Protein AF-A0A6P7GTK1-F1 (afdb_monomer)

Structure (mmCIF, N/CA/C/O backbone):
data_AF-A0A6P7GTK1-F1
#
_entry.id   AF-A0A6P7GTK1-F1
#
loop_
_atom_site.group_PDB
_atom_site.id
_atom_site.type_symbol
_atom_site.label_atom_id
_atom_site.label_alt_id
_atom_site.label_comp_id
_atom_site.label_asym_id
_atom_site.label_entity_id
_atom_site.label_seq_id
_atom_site.pdbx_PDB_ins_code
_atom_site.Cartn_x
_atom_site.Cartn_y
_atom_site.Cartn_z
_atom_site.occupancy
_atom_site.B_iso_or_equiv
_atom_site.auth_seq_id
_atom_site.auth_comp_id
_atom_site.auth_asym_id
_atom_site.auth_atom_id
_atom_site.pdbx_PDB_model_num
ATOM 1 N N . CYS A 1 1 ? -1.126 7.238 -8.037 1.00 77.25 1 CYS A N 1
ATOM 2 C CA . CYS A 1 1 ? -1.580 5.876 -8.401 1.00 77.25 1 CYS A CA 1
ATOM 3 C C . CYS A 1 1 ? -2.289 5.894 -9.752 1.00 77.25 1 CYS A C 1
ATOM 5 O O . CYS A 1 1 ? -1.696 5.398 -10.693 1.00 77.25 1 CYS A O 1
ATOM 7 N N . THR A 1 2 ? -3.453 6.542 -9.915 1.00 90.62 2 THR A N 1
ATOM 8 C CA . THR A 1 2 ? -4.077 6.686 -11.252 1.00 90.62 2 THR A CA 1
ATOM 9 C C . THR A 1 2 ? -3.165 7.411 -12.241 1.00 90.62 2 THR A C 1
ATOM 11 O O . THR A 1 2 ? -3.013 6.957 -13.366 1.00 90.62 2 THR A O 1
ATOM 14 N N . ALA A 1 3 ? -2.491 8.478 -11.795 1.00 92.19 3 ALA A N 1
ATOM 15 C CA . ALA A 1 3 ? -1.488 9.176 -12.600 1.00 92.19 3 ALA A CA 1
ATOM 16 C C . ALA A 1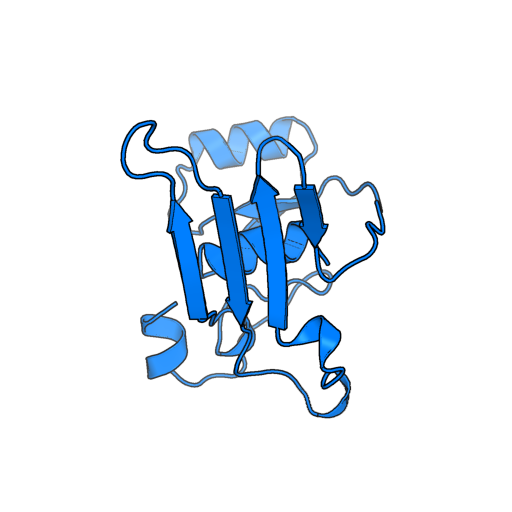 3 ? -0.357 8.245 -13.075 1.00 92.19 3 ALA A C 1
ATOM 18 O O . ALA A 1 3 ? 0.004 8.284 -14.243 1.00 92.19 3 ALA A O 1
ATOM 19 N N . GLU A 1 4 ? 0.133 7.357 -12.205 1.00 95.31 4 GLU A N 1
ATOM 20 C CA . GLU A 1 4 ? 1.179 6.383 -12.552 1.0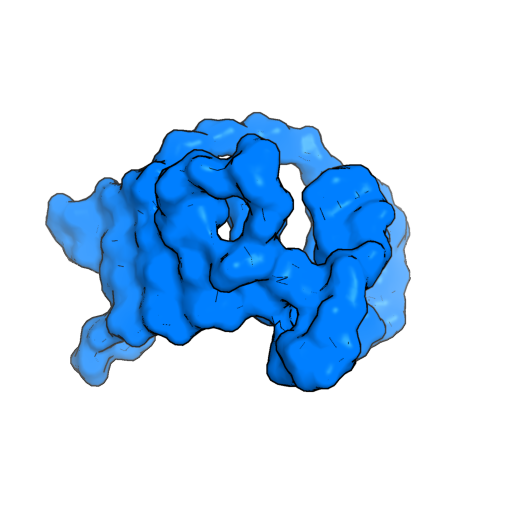0 95.31 4 GLU A CA 1
ATOM 21 C C . GLU A 1 4 ? 0.695 5.363 -13.589 1.00 95.31 4 GLU A C 1
ATOM 23 O O . GLU A 1 4 ? 1.422 5.050 -14.526 1.00 95.31 4 GLU A O 1
ATOM 28 N N . TYR A 1 5 ? -0.546 4.879 -13.450 1.00 95.44 5 TYR A N 1
ATOM 29 C CA . TYR A 1 5 ? -1.162 3.982 -14.431 1.00 95.44 5 TYR A CA 1
ATOM 30 C C . TYR A 1 5 ? -1.301 4.649 -15.804 1.00 95.44 5 TYR A C 1
ATOM 32 O O . TYR A 1 5 ? -0.941 4.052 -16.811 1.00 95.44 5 TYR A O 1
ATOM 40 N N . VAL A 1 6 ? -1.785 5.895 -15.836 1.00 95.62 6 VAL A N 1
ATOM 41 C CA . VAL A 1 6 ? -1.943 6.669 -17.077 1.00 95.62 6 VAL A CA 1
ATOM 42 C C . VAL A 1 6 ? -0.589 6.993 -17.708 1.00 95.62 6 VAL A C 1
ATOM 44 O O . VAL A 1 6 ? -0.461 6.945 -18.926 1.00 95.62 6 VAL A O 1
ATOM 47 N N . HIS A 1 7 ? 0.420 7.312 -16.895 1.00 95.19 7 HIS A N 1
ATOM 48 C CA . HIS A 1 7 ? 1.766 7.594 -17.381 1.00 95.19 7 HIS A CA 1
ATOM 49 C C . HIS A 1 7 ? 2.442 6.349 -17.977 1.00 95.19 7 HIS A C 1
ATOM 51 O O . HIS A 1 7 ? 3.154 6.462 -18.970 1.00 95.19 7 HIS A O 1
ATOM 57 N N . GLY A 1 8 ? 2.229 5.166 -17.391 1.00 92.00 8 GLY A N 1
ATOM 58 C CA . GLY A 1 8 ? 2.694 3.893 -17.955 1.00 92.00 8 GLY A CA 1
ATOM 59 C C . GLY A 1 8 ? 4.203 3.635 -17.858 1.00 92.00 8 GLY A C 1
ATOM 60 O O . GLY A 1 8 ? 4.682 2.632 -18.379 1.00 92.00 8 GLY A O 1
ATOM 61 N N . GLY A 1 9 ? 4.963 4.517 -17.203 1.00 93.25 9 GLY A N 1
ATOM 62 C CA . GLY A 1 9 ? 6.415 4.394 -17.068 1.00 93.25 9 GLY A CA 1
ATOM 63 C C . GLY A 1 9 ? 6.862 3.352 -16.027 1.00 93.25 9 GLY A C 1
ATOM 64 O O . GLY A 1 9 ? 6.121 3.061 -15.080 1.00 93.25 9 GLY A O 1
ATOM 65 N N . PRO A 1 10 ? 8.094 2.817 -16.149 1.00 89.06 10 PRO A N 1
ATOM 66 C CA . PRO A 1 10 ? 8.653 1.850 -15.196 1.00 89.06 10 PRO A CA 1
ATOM 67 C C . PRO A 1 10 ? 8.900 2.463 -13.809 1.00 89.06 10 PRO A C 1
ATOM 69 O O . PRO A 1 10 ? 8.799 1.766 -12.801 1.00 89.06 10 PRO A O 1
ATOM 72 N N . GLY A 1 11 ? 9.149 3.774 -13.765 1.00 92.06 11 GLY A N 1
ATOM 73 C CA . GLY A 1 11 ? 9.431 4.522 -12.548 1.00 92.06 11 GLY A CA 1
ATOM 74 C C . GLY A 1 11 ? 10.830 4.291 -11.980 1.00 92.06 11 GLY A C 1
ATOM 75 O O . GLY A 1 11 ? 11.660 3.590 -12.553 1.00 92.06 11 GLY A O 1
ATOM 76 N N . GLU A 1 12 ? 11.090 4.924 -10.842 1.00 94.25 12 GLU A N 1
ATOM 77 C CA . GLU A 1 12 ? 12.343 4.841 -10.093 1.00 94.25 12 GLU A CA 1
ATOM 78 C C . GLU A 1 12 ? 12.171 4.018 -8.816 1.00 94.25 12 GLU A C 1
ATOM 80 O O . GLU A 1 12 ? 11.096 3.995 -8.211 1.00 94.25 12 GLU A O 1
ATOM 85 N N . SER A 1 13 ? 13.262 3.422 -8.337 1.00 92.50 13 SER A N 1
ATOM 86 C CA . SER A 1 13 ? 13.312 2.752 -7.036 1.00 92.50 13 SER A CA 1
ATOM 87 C C . SER A 1 13 ? 14.545 3.141 -6.229 1.00 92.50 13 SER A C 1
ATOM 89 O O . SER A 1 13 ? 15.598 3.464 -6.773 1.00 92.50 13 SER A O 1
ATOM 91 N N . THR A 1 14 ? 14.433 3.079 -4.908 1.00 92.56 14 THR A N 1
ATOM 92 C CA . THR A 1 14 ? 15.537 3.278 -3.961 1.00 92.56 14 THR A CA 1
ATOM 93 C C . THR A 1 14 ? 15.374 2.281 -2.825 1.00 92.56 14 THR A C 1
ATOM 95 O O . THR A 1 14 ? 14.271 2.132 -2.312 1.00 92.56 14 THR A O 1
ATOM 98 N N . ASN A 1 15 ? 16.443 1.581 -2.434 1.00 86.75 15 ASN A N 1
ATOM 99 C CA . ASN A 1 15 ? 16.395 0.544 -1.390 1.00 86.75 15 ASN A CA 1
ATOM 100 C C . ASN A 1 15 ? 15.280 -0.501 -1.624 1.00 86.75 15 ASN A C 1
ATOM 102 O O . ASN A 1 15 ? 14.545 -0.835 -0.701 1.00 86.75 15 ASN A O 1
ATOM 106 N N . ASN A 1 16 ? 15.119 -0.972 -2.869 1.00 87.19 16 ASN A N 1
ATOM 107 C CA . ASN A 1 16 ? 14.055 -1.899 -3.300 1.00 87.19 16 ASN A CA 1
ATOM 108 C C . ASN A 1 16 ? 12.612 -1.387 -3.106 1.00 87.19 16 ASN A C 1
ATOM 110 O O . ASN A 1 16 ? 11.659 -2.156 -3.201 1.00 87.19 16 ASN A O 1
ATOM 114 N N . ILE A 1 17 ? 12.431 -0.084 -2.873 1.00 91.44 17 ILE A N 1
ATOM 115 C CA . ILE A 1 17 ? 11.126 0.574 -2.779 1.00 91.44 17 ILE A CA 1
ATOM 116 C C . ILE A 1 17 ? 10.927 1.447 -4.019 1.00 91.44 17 ILE A C 1
ATOM 118 O O . ILE A 1 17 ? 11.728 2.343 -4.295 1.00 91.44 17 ILE A O 1
ATOM 122 N N . HIS A 1 18 ? 9.854 1.201 -4.768 1.00 93.75 18 HIS A N 1
ATOM 123 C CA . HIS A 1 18 ? 9.473 2.005 -5.926 1.00 93.75 18 HIS A CA 1
ATOM 124 C C . HIS A 1 18 ? 8.877 3.341 -5.477 1.00 93.75 18 HIS A C 1
ATOM 126 O O . HIS A 1 18 ? 7.980 3.400 -4.638 1.00 93.75 18 HIS A O 1
ATOM 132 N N . LYS A 1 19 ? 9.377 4.433 -6.048 1.00 95.00 19 LYS A N 1
ATOM 133 C CA . LYS A 1 19 ? 8.931 5.798 -5.751 1.00 95.00 19 LYS A CA 1
ATOM 134 C C . LYS A 1 19 ? 7.734 6.198 -6.619 1.00 95.00 19 LYS A C 1
ATOM 136 O O . LYS A 1 19 ? 6.855 6.943 -6.188 1.00 95.00 19 LYS A O 1
ATOM 141 N N . ASN A 1 20 ? 7.692 5.721 -7.858 1.00 95.31 20 ASN A N 1
ATOM 142 C CA . ASN A 1 20 ? 6.666 6.038 -8.851 1.00 95.31 20 ASN A CA 1
ATOM 143 C C . ASN A 1 20 ? 6.607 4.937 -9.928 1.00 95.31 20 ASN A C 1
ATOM 145 O O . ASN A 1 20 ? 7.240 3.890 -9.789 1.00 95.31 20 ASN A O 1
ATOM 149 N N . GLY A 1 21 ? 5.824 5.163 -10.981 1.00 95.12 21 GLY A N 1
ATOM 150 C CA . GLY A 1 21 ? 5.640 4.231 -12.086 1.00 95.12 21 GLY A CA 1
ATOM 151 C C . GLY A 1 21 ? 4.626 3.125 -11.802 1.00 95.12 21 GLY A C 1
ATOM 152 O O . GLY A 1 21 ? 3.986 3.060 -10.745 1.00 95.12 21 GLY A O 1
ATOM 153 N N . LEU A 1 22 ? 4.477 2.230 -12.779 1.00 95.06 22 LEU A N 1
ATOM 154 C CA . LEU A 1 22 ? 3.480 1.156 -12.768 1.00 95.06 22 LEU A CA 1
ATOM 155 C C . LEU A 1 22 ? 3.586 0.234 -11.545 1.00 95.06 22 LEU A C 1
ATOM 157 O O . LEU A 1 22 ? 2.571 -0.267 -11.065 1.00 95.06 22 LEU A O 1
ATOM 161 N N . LYS A 1 23 ? 4.786 0.068 -10.983 1.00 92.69 23 LYS A N 1
ATOM 162 C CA . LYS A 1 23 ? 5.032 -0.749 -9.784 1.00 92.69 23 LYS A CA 1
ATOM 163 C C . LYS A 1 23 ? 4.316 -0.229 -8.534 1.00 92.69 23 LYS A C 1
ATOM 165 O O . LYS A 1 23 ? 3.997 -1.009 -7.640 1.00 92.69 23 LYS A O 1
ATOM 170 N N . CYS A 1 24 ? 4.011 1.069 -8.483 1.00 94.19 24 CYS A N 1
ATOM 171 C CA . CYS A 1 24 ? 3.247 1.687 -7.399 1.00 94.19 24 CYS A CA 1
ATOM 172 C C . CYS A 1 24 ? 1.721 1.545 -7.563 1.00 94.19 24 CYS A C 1
ATOM 174 O O . CYS A 1 24 ? 0.961 2.012 -6.705 1.00 94.19 24 CYS A O 1
ATOM 176 N N . VAL A 1 25 ? 1.243 0.959 -8.667 1.00 95.44 25 VAL A N 1
ATOM 177 C CA . VAL A 1 25 ? -0.189 0.784 -8.924 1.00 95.44 25 VAL A CA 1
ATOM 178 C C . VAL A 1 25 ? -0.705 -0.454 -8.201 1.00 95.44 25 VAL A C 1
ATOM 180 O O . VAL A 1 25 ? -0.155 -1.547 -8.307 1.00 95.44 25 VAL A O 1
ATOM 183 N N . THR A 1 26 ? -1.807 -0.277 -7.475 1.00 95.50 26 THR A N 1
ATOM 184 C CA . THR A 1 26 ? -2.451 -1.333 -6.689 1.00 95.50 26 THR A CA 1
ATOM 185 C C . THR A 1 26 ? -3.957 -1.293 -6.881 1.00 95.50 26 THR A C 1
ATOM 187 O O . THR A 1 26 ? -4.547 -0.211 -6.843 1.00 95.50 26 THR A O 1
ATOM 190 N N . ILE A 1 27 ? -4.585 -2.459 -6.986 1.00 96.38 27 ILE A N 1
ATOM 191 C CA . ILE A 1 27 ? -6.033 -2.619 -6.838 1.00 96.38 27 ILE A CA 1
ATOM 192 C C . ILE A 1 27 ? -6.314 -2.921 -5.367 1.00 96.38 27 ILE A C 1
ATOM 194 O O . ILE A 1 27 ? -5.710 -3.833 -4.804 1.00 96.38 27 ILE A O 1
ATOM 198 N N . LEU A 1 28 ? -7.209 -2.144 -4.755 1.00 96.81 28 LEU A N 1
ATOM 199 C CA . LEU A 1 28 ? -7.577 -2.264 -3.346 1.00 96.81 28 LEU A CA 1
ATOM 200 C C . LEU A 1 28 ? -9.046 -2.657 -3.233 1.00 96.81 28 LEU A C 1
ATOM 202 O O . LEU A 1 28 ? -9.916 -1.929 -3.706 1.00 96.81 28 LEU A O 1
ATOM 206 N N . ILE A 1 29 ? -9.311 -3.792 -2.591 1.00 97.69 29 ILE A N 1
ATOM 207 C CA . ILE A 1 29 ? -10.664 -4.258 -2.282 1.00 97.69 29 ILE A CA 1
ATOM 208 C C . ILE A 1 29 ? -10.747 -4.418 -0.769 1.00 97.69 29 ILE A C 1
ATOM 210 O O . ILE A 1 29 ? -9.988 -5.186 -0.186 1.00 97.69 29 ILE A O 1
ATOM 214 N N . GLY A 1 30 ? -11.648 -3.678 -0.132 1.00 97.56 30 GLY A N 1
ATOM 215 C CA . GLY A 1 30 ? -11.874 -3.743 1.309 1.00 97.56 30 GLY A CA 1
ATOM 216 C C . GLY A 1 30 ? -13.310 -4.135 1.616 1.00 97.56 30 GLY A C 1
ATOM 217 O O . GLY A 1 30 ? -14.236 -3.657 0.963 1.00 97.56 30 GLY A O 1
ATOM 218 N N . ALA A 1 31 ? -13.491 -4.973 2.632 1.00 98.00 31 ALA A N 1
ATOM 219 C CA . ALA A 1 31 ? -14.788 -5.240 3.235 1.00 98.00 31 ALA A CA 1
ATOM 220 C C . ALA A 1 31 ? -14.771 -4.799 4.699 1.00 98.00 31 ALA A C 1
ATOM 222 O O . ALA A 1 31 ? -13.775 -4.970 5.408 1.00 98.00 31 ALA A O 1
ATOM 223 N N . PHE A 1 32 ? -15.889 -4.242 5.153 1.00 98.00 32 PHE A N 1
ATOM 224 C CA . PHE A 1 32 ? -16.056 -3.738 6.511 1.00 98.00 32 PHE A CA 1
ATOM 225 C C . PHE A 1 32 ? -17.389 -4.201 7.099 1.00 98.00 32 PHE A C 1
ATOM 227 O O . PHE A 1 32 ? -18.348 -4.488 6.375 1.00 98.00 32 PHE A O 1
ATOM 234 N N . ASN A 1 33 ? -17.451 -4.281 8.423 1.00 97.06 33 ASN A N 1
ATOM 235 C CA . ASN A 1 33 ? -18.684 -4.541 9.143 1.00 97.06 33 ASN A CA 1
ATOM 236 C C . ASN 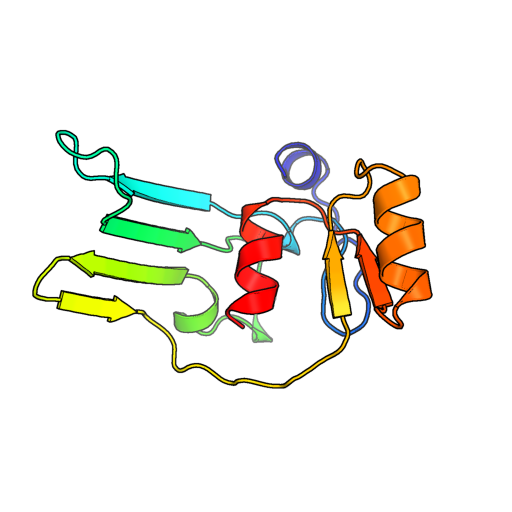A 1 33 ? -19.580 -3.297 9.064 1.00 97.06 33 ASN A C 1
ATOM 238 O O . ASN A 1 33 ? -19.215 -2.227 9.540 1.00 97.06 33 ASN A O 1
ATOM 242 N N . ARG A 1 34 ? -20.774 -3.432 8.483 1.00 97.19 34 ARG A N 1
ATOM 243 C CA . ARG A 1 34 ? -21.695 -2.302 8.265 1.00 97.19 34 ARG A CA 1
ATOM 244 C C . ARG A 1 34 ? -22.248 -1.690 9.553 1.00 97.19 34 ARG A C 1
ATOM 246 O O . ARG A 1 34 ? -22.667 -0.540 9.521 1.00 97.19 34 ARG A O 1
ATOM 253 N N . THR A 1 35 ? -22.270 -2.449 10.645 1.00 97.88 35 THR A N 1
ATOM 254 C CA . THR A 1 35 ? -22.771 -1.990 11.944 1.00 97.88 35 THR A CA 1
ATOM 255 C C . THR A 1 35 ? -21.691 -1.245 12.722 1.00 97.88 35 THR A C 1
ATOM 257 O O . THR A 1 35 ? -21.976 -0.186 13.269 1.00 97.88 35 THR A O 1
ATOM 260 N N . THR A 1 36 ? -20.458 -1.770 12.774 1.00 96.69 36 THR A N 1
ATOM 261 C CA . THR A 1 36 ? -19.362 -1.170 13.568 1.00 96.69 36 THR A CA 1
ATOM 262 C C . THR A 1 36 ? -18.484 -0.206 12.771 1.00 96.69 36 THR A C 1
ATOM 264 O O . THR A 1 36 ? -17.807 0.633 13.354 1.00 96.69 36 THR A O 1
ATOM 267 N N . GLY A 1 37 ? -18.478 -0.315 11.440 1.00 97.06 37 GLY A N 1
ATOM 268 C CA . GLY A 1 37 ? -17.570 0.418 10.556 1.00 97.06 37 GLY A CA 1
ATOM 269 C C . GLY A 1 37 ? -16.164 -0.185 10.460 1.00 97.06 37 GLY A C 1
ATOM 270 O O . GLY A 1 37 ? -15.341 0.316 9.696 1.00 97.06 37 GLY A O 1
ATOM 271 N N . GLU A 1 38 ? -15.868 -1.255 11.200 1.00 97.06 38 GLU A N 1
ATOM 272 C CA . GLU A 1 38 ? -14.521 -1.829 11.264 1.00 97.06 38 GLU A CA 1
ATOM 273 C C . GLU A 1 38 ? -14.163 -2.625 9.997 1.00 97.06 38 GLU A C 1
ATOM 275 O O . GLU A 1 38 ? -14.998 -3.386 9.494 1.00 97.06 38 GLU A O 1
ATOM 280 N N . PRO A 1 39 ? -12.925 -2.512 9.480 1.00 97.00 39 PRO A N 1
ATOM 281 C CA . PRO A 1 39 ? -12.457 -3.341 8.373 1.00 97.00 39 PRO A CA 1
ATOM 282 C C . PRO A 1 39 ? -12.328 -4.805 8.816 1.00 97.00 39 PRO A C 1
ATOM 284 O O . PRO A 1 39 ? -11.697 -5.103 9.827 1.00 97.00 39 PRO A O 1
ATOM 287 N N . VAL A 1 40 ? -12.889 -5.728 8.033 1.00 97.75 40 VAL A N 1
ATOM 288 C CA . VAL A 1 40 ? -12.896 -7.173 8.342 1.00 97.75 40 VAL A CA 1
ATOM 289 C C . VAL A 1 40 ? -12.108 -8.007 7.340 1.00 97.75 40 VAL A C 1
ATOM 291 O O . VAL A 1 40 ? -11.698 -9.122 7.651 1.00 97.75 40 VAL A O 1
ATOM 294 N N . MET A 1 41 ? -11.888 -7.490 6.132 1.00 97.50 41 MET A N 1
ATOM 295 C CA . MET A 1 41 ? -11.099 -8.150 5.096 1.00 97.50 41 MET A CA 1
ATOM 296 C C . MET A 1 41 ? -10.507 -7.109 4.150 1.00 97.50 41 MET A C 1
ATOM 298 O O . MET A 1 41 ? -11.126 -6.081 3.871 1.00 97.50 41 MET A O 1
ATOM 302 N N . GLY A 1 42 ? -9.322 -7.396 3.624 1.00 96.56 42 GLY A N 1
ATOM 303 C CA . GLY A 1 42 ? -8.684 -6.591 2.593 1.00 96.56 42 GLY A CA 1
ATOM 304 C C . GLY A 1 42 ? -7.942 -7.456 1.587 1.00 96.56 42 GLY A C 1
ATOM 305 O O . GLY A 1 42 ? -7.371 -8.484 1.946 1.00 96.56 42 GLY A O 1
ATOM 306 N N . VAL A 1 43 ? -7.936 -7.009 0.336 1.00 95.19 43 VAL A N 1
ATOM 307 C CA . VAL A 1 43 ? -7.135 -7.557 -0.757 1.00 95.19 43 VAL A CA 1
ATOM 308 C C . VAL A 1 43 ? -6.380 -6.411 -1.420 1.00 95.19 43 VAL A C 1
ATOM 310 O O . VAL A 1 43 ? -6.959 -5.374 -1.751 1.00 95.19 43 VAL A O 1
ATOM 313 N N . ILE A 1 44 ? -5.084 -6.618 -1.628 1.00 94.62 44 ILE A N 1
ATOM 314 C CA . ILE A 1 44 ? -4.199 -5.743 -2.383 1.00 94.62 44 ILE A CA 1
ATOM 315 C C . ILE A 1 44 ? -3.622 -6.555 -3.539 1.00 94.62 44 ILE A C 1
ATOM 317 O O . ILE A 1 44 ? -2.874 -7.505 -3.319 1.00 94.62 44 ILE A O 1
ATOM 321 N N . ASN A 1 45 ? -3.943 -6.169 -4.772 1.00 93.31 45 ASN A N 1
ATOM 322 C CA . ASN A 1 45 ? -3.382 -6.788 -5.969 1.00 93.31 45 ASN A CA 1
ATOM 323 C C . ASN A 1 45 ? -2.433 -5.822 -6.692 1.00 93.31 45 ASN A C 1
ATOM 325 O O . ASN A 1 45 ? -2.790 -4.667 -6.935 1.00 93.31 45 ASN A O 1
ATOM 329 N N . ARG A 1 46 ? -1.241 -6.305 -7.055 1.00 91.00 46 ARG A N 1
ATOM 330 C CA . ARG A 1 46 ? -0.217 -5.597 -7.837 1.00 91.00 46 ARG A CA 1
ATOM 331 C C . ARG A 1 46 ? -0.249 -6.088 -9.289 1.00 91.00 46 ARG A C 1
ATOM 333 O O . ARG A 1 46 ? 0.348 -7.117 -9.590 1.00 91.00 46 ARG A O 1
ATOM 340 N N . PRO A 1 47 ? -0.950 -5.401 -10.205 1.00 91.69 47 PRO A N 1
ATOM 341 C CA . PRO A 1 47 ? -1.073 -5.859 -11.590 1.00 91.69 47 PRO A CA 1
ATOM 342 C C . PRO A 1 47 ? 0.244 -5.816 -12.379 1.00 91.69 47 PRO A C 1
ATOM 344 O O . PRO A 1 47 ? 0.403 -6.591 -13.316 1.00 91.69 47 PRO A O 1
ATOM 347 N N . PHE A 1 48 ? 1.186 -4.948 -12.000 1.00 92.12 48 PHE A N 1
ATOM 348 C CA . PHE A 1 48 ? 2.445 -4.752 -12.719 1.00 92.12 48 PHE A CA 1
ATOM 349 C C . PHE A 1 48 ? 3.620 -5.238 -11.872 1.00 92.12 48 PHE A C 1
ATOM 351 O O . PHE A 1 48 ? 4.185 -4.485 -11.082 1.00 92.12 48 PHE A O 1
ATOM 358 N N . LEU A 1 49 ? 3.987 -6.505 -12.036 1.00 87.06 49 LEU A N 1
ATOM 359 C CA . LEU A 1 49 ? 5.196 -7.104 -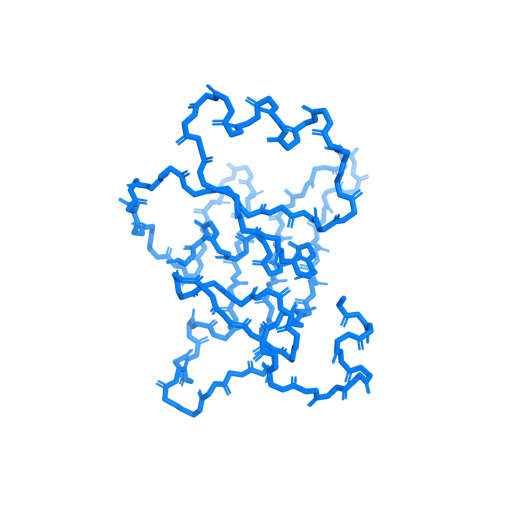11.466 1.00 87.06 49 LEU A CA 1
ATOM 360 C C . LEU A 1 49 ? 6.117 -7.565 -12.586 1.00 87.06 49 LEU A C 1
ATOM 362 O O . LEU A 1 49 ? 5.661 -7.764 -13.712 1.00 87.06 49 LEU A O 1
ATOM 366 N N . ASP A 1 50 ? 7.412 -7.666 -12.292 1.00 84.12 50 ASP A N 1
ATOM 367 C CA . ASP A 1 50 ? 8.338 -8.238 -13.263 1.00 84.12 50 ASP A CA 1
ATOM 368 C C . ASP A 1 50 ? 8.074 -9.744 -13.355 1.00 84.12 50 ASP A C 1
ATOM 370 O O . ASP A 1 50 ? 7.631 -10.344 -12.371 1.00 84.12 50 ASP A O 1
ATOM 374 N N . PRO A 1 51 ? 8.309 -10.377 -14.517 1.00 77.88 51 PRO A N 1
ATOM 375 C CA . PRO A 1 51 ? 8.110 -11.818 -14.674 1.00 77.88 51 PRO A CA 1
ATOM 376 C C . PRO A 1 51 ? 8.861 -12.650 -13.624 1.00 77.88 51 PRO A C 1
ATOM 378 O O . PRO A 1 51 ? 8.394 -13.710 -13.220 1.00 77.88 51 PRO A O 1
ATOM 381 N N . GLU A 1 52 ? 9.999 -12.143 -13.152 1.00 72.94 52 GLU A N 1
ATOM 382 C CA . GLU A 1 52 ? 10.837 -12.768 -12.124 1.00 72.94 52 GLU A CA 1
ATOM 383 C C . GLU A 1 52 ? 10.200 -12.698 -10.720 1.00 72.94 52 GLU A C 1
ATOM 385 O O . GLU A 1 52 ? 10.390 -13.596 -9.900 1.00 72.94 52 GLU A O 1
ATOM 390 N N . ASP A 1 53 ? 9.357 -11.688 -10.476 1.00 69.00 53 ASP A N 1
ATOM 391 C CA . ASP A 1 53 ? 8.633 -11.453 -9.218 1.00 69.00 53 ASP A CA 1
ATOM 392 C C . ASP A 1 53 ? 7.227 -12.072 -9.206 1.00 69.00 53 ASP A C 1
ATOM 394 O O . ASP A 1 53 ? 6.484 -11.950 -8.222 1.00 69.00 53 ASP A O 1
ATOM 398 N N . PHE A 1 54 ? 6.833 -12.741 -10.295 1.00 67.12 54 PHE A N 1
ATOM 399 C CA . PHE A 1 54 ? 5.518 -13.354 -10.488 1.00 67.12 54 PHE A CA 1
ATOM 400 C C . PHE A 1 54 ? 5.361 -14.652 -9.674 1.00 67.12 54 PHE A C 1
ATOM 402 O O . PHE A 1 54 ? 5.028 -15.722 -10.174 1.00 67.12 54 PHE A O 1
ATOM 409 N N . GLN A 1 55 ? 5.562 -14.566 -8.362 1.00 65.12 55 GLN A N 1
ATOM 410 C CA . GLN A 1 55 ? 5.033 -15.545 -7.422 1.00 65.12 55 GLN A CA 1
ATOM 411 C C . GLN A 1 55 ? 3.601 -15.121 -7.077 1.00 65.12 55 GLN A C 1
ATOM 413 O O . GLN A 1 55 ? 3.384 -13.997 -6.623 1.00 65.12 55 GLN A O 1
ATOM 418 N N . HIS A 1 56 ? 2.607 -16.001 -7.250 1.00 59.53 56 HIS A N 1
ATOM 419 C CA . HIS A 1 56 ? 1.189 -15.675 -6.996 1.00 59.53 56 HIS A CA 1
ATOM 420 C C . HIS A 1 56 ? 0.942 -15.022 -5.620 1.00 59.53 56 HIS A C 1
ATOM 422 O O . HIS A 1 56 ? 0.107 -14.129 -5.487 1.00 59.53 56 HIS A O 1
ATOM 428 N N . SER A 1 57 ? 1.726 -15.406 -4.607 1.00 60.91 57 SER A N 1
ATOM 429 C CA . SER A 1 57 ? 1.671 -14.865 -3.243 1.00 60.91 57 SER A CA 1
ATOM 430 C C . SER A 1 57 ? 2.267 -13.457 -3.083 1.00 60.91 57 SER A C 1
ATOM 432 O O . SER A 1 57 ? 2.140 -12.859 -2.017 1.00 60.91 57 SER A O 1
ATOM 434 N N . GLN A 1 58 ? 3.016 -12.947 -4.065 1.00 68.38 58 GLN A N 1
ATOM 435 C CA . GLN A 1 58 ? 3.547 -11.575 -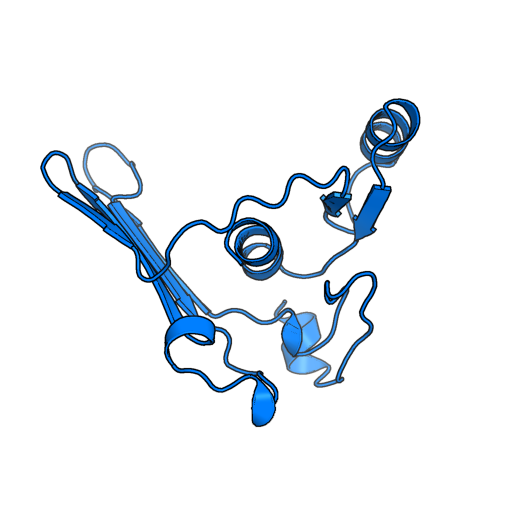4.109 1.00 68.38 58 GLN A CA 1
ATOM 436 C C . GLN A 1 58 ? 2.620 -10.631 -4.876 1.00 68.38 58 GLN A C 1
ATOM 438 O O . GLN A 1 58 ? 2.608 -9.424 -4.619 1.00 68.38 58 GLN A O 1
ATOM 443 N N . GLN A 1 59 ? 1.859 -11.167 -5.827 1.00 84.25 59 GLN A N 1
ATOM 444 C CA . GLN A 1 59 ? 0.952 -10.386 -6.656 1.00 84.25 59 GLN A CA 1
ATOM 445 C C . GLN A 1 59 ? -0.306 -9.982 -5.893 1.00 84.25 59 GLN A C 1
ATOM 447 O O . GLN A 1 59 ? -0.686 -8.813 -5.914 1.00 84.25 59 GLN A O 1
ATOM 452 N N . CYS A 1 60 ? -0.917 -10.938 -5.195 1.00 89.75 60 CYS A N 1
ATOM 453 C CA . CYS A 1 60 ? -2.154 -10.741 -4.458 1.00 89.75 60 CYS A CA 1
ATOM 454 C C . CYS A 1 60 ? -1.924 -11.021 -2.971 1.00 89.75 60 CYS A C 1
ATOM 456 O O . CYS A 1 60 ? -1.681 -12.159 -2.565 1.00 89.75 60 CYS A O 1
ATOM 458 N N . VAL A 1 61 ? -1.989 -9.963 -2.167 1.00 91.12 61 VAL A N 1
ATOM 459 C CA . VAL A 1 61 ? -1.921 -10.029 -0.709 1.00 91.12 61 VAL A CA 1
ATOM 460 C C . VAL A 1 61 ? -3.328 -9.872 -0.157 1.00 91.12 61 VAL A C 1
ATOM 462 O O . VAL A 1 61 ? -4.041 -8.951 -0.547 1.00 91.12 61 VAL A O 1
ATOM 465 N N . TRP A 1 62 ? -3.7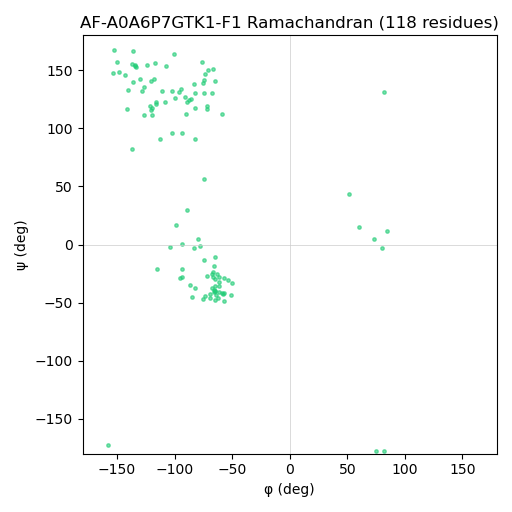36 -10.738 0.765 1.00 93.75 62 TRP A N 1
ATOM 466 C CA . TRP A 1 62 ? -5.040 -10.635 1.414 1.00 93.75 62 TRP A CA 1
ATOM 467 C C . TRP A 1 62 ? -4.944 -10.885 2.913 1.00 93.75 62 TRP A C 1
ATOM 469 O O . TRP A 1 62 ? -4.036 -11.565 3.389 1.00 93.75 62 TRP A O 1
ATOM 479 N N . GLY A 1 63 ? -5.901 -10.340 3.656 1.00 94.50 63 GLY A N 1
ATOM 480 C CA . GLY A 1 63 ? -6.030 -10.538 5.092 1.00 94.50 63 GLY A CA 1
ATOM 481 C C . GLY A 1 63 ? -7.485 -10.506 5.533 1.00 94.50 63 GLY A C 1
ATOM 482 O O . GLY A 1 63 ? -8.305 -9.805 4.941 1.00 94.50 63 GLY A O 1
ATOM 483 N N . VAL A 1 64 ? -7.791 -11.269 6.577 1.00 96.56 64 VAL A N 1
ATOM 484 C CA . VAL A 1 64 ? -9.094 -11.348 7.239 1.00 96.56 64 VAL A CA 1
ATOM 485 C C . VAL A 1 64 ? -8.892 -11.104 8.730 1.00 96.56 64 VAL A C 1
ATOM 487 O O . VAL A 1 64 ? -7.967 -11.647 9.334 1.00 96.56 64 VAL A O 1
ATOM 490 N N . SER A 1 65 ? -9.764 -10.286 9.313 1.00 95.81 65 SER A N 1
ATOM 491 C CA . SER A 1 65 ? -9.818 -9.975 10.738 1.00 95.81 65 SER A CA 1
ATOM 492 C C . SER A 1 65 ? -11.271 -9.992 11.209 1.00 95.81 65 SER A C 1
ATOM 494 O O . SER A 1 65 ? -11.933 -8.961 11.304 1.00 95.81 65 SER A O 1
ATOM 496 N N . LEU A 1 66 ? -11.764 -11.192 11.489 1.00 94.75 66 LEU A N 1
ATOM 497 C CA . LEU A 1 66 ? -13.044 -11.456 12.141 1.00 94.75 66 LEU A CA 1
ATOM 498 C C . LEU A 1 66 ? -12.805 -11.775 13.630 1.00 94.75 66 LEU A C 1
ATOM 500 O O . LEU A 1 66 ? -11.669 -12.091 13.999 1.00 94.75 66 LEU A O 1
ATOM 504 N N . PRO A 1 67 ? -13.843 -11.731 14.489 1.00 93.44 67 PRO A N 1
ATOM 505 C CA . PRO A 1 67 ? -13.703 -12.044 15.916 1.00 93.44 67 PRO A CA 1
ATOM 506 C C . PRO A 1 67 ? -12.993 -13.380 16.181 1.00 93.44 67 PRO A C 1
ATOM 508 O O . PRO A 1 67 ? -12.060 -13.425 16.981 1.00 93.44 67 PRO A O 1
ATOM 511 N N . ASP A 1 68 ? -13.359 -14.416 15.422 1.00 94.62 68 ASP A N 1
ATOM 512 C CA . ASP A 1 68 ? -12.866 -15.787 15.612 1.00 94.62 68 ASP A CA 1
ATOM 513 C C . ASP A 1 68 ? -11.817 -16.216 14.572 1.00 94.62 68 ASP A C 1
ATOM 515 O O . ASP A 1 68 ? -11.294 -17.328 14.630 1.00 94.62 68 ASP A O 1
ATOM 519 N N . LEU A 1 69 ? -11.500 -15.356 13.597 1.00 94.06 69 LEU A N 1
ATOM 520 C CA . LEU A 1 69 ? -10.597 -15.691 12.496 1.00 94.06 69 LEU A CA 1
ATOM 521 C C . LEU A 1 69 ? -9.692 -14.515 12.140 1.00 94.06 69 LEU A C 1
ATOM 523 O O . LEU A 1 69 ? -10.145 -13.488 11.638 1.00 94.06 69 LEU A O 1
ATOM 527 N N .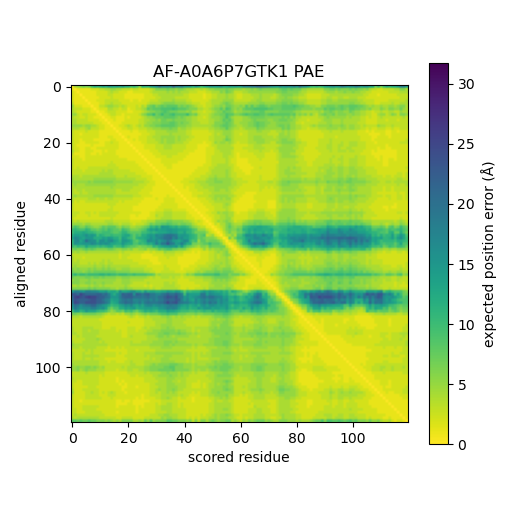 LYS A 1 70 ? -8.386 -14.717 12.320 1.00 94.75 70 LYS A N 1
ATOM 528 C CA . LYS A 1 70 ? -7.341 -13.798 11.863 1.00 94.75 70 LYS A CA 1
ATOM 529 C C . LYS A 1 70 ? -6.345 -14.569 11.017 1.00 94.75 70 LYS A C 1
ATOM 531 O O . LYS A 1 70 ? -5.619 -15.417 11.529 1.00 94.75 70 LYS A O 1
ATOM 536 N N . CYS A 1 71 ? -6.318 -14.291 9.724 1.00 93.62 71 CYS A N 1
ATOM 537 C CA . CYS A 1 71 ? -5.415 -14.954 8.792 1.00 93.62 71 CYS A CA 1
ATOM 538 C C . CYS A 1 71 ? -5.060 -14.022 7.640 1.00 93.62 71 CYS A C 1
ATOM 540 O O . CYS A 1 71 ? -5.765 -13.054 7.357 1.00 93.62 71 CYS A O 1
ATOM 542 N N . ASN A 1 72 ? -3.931 -14.284 6.998 1.00 92.06 72 ASN A N 1
ATOM 543 C CA . ASN A 1 72 ? -3.487 -13.518 5.847 1.00 92.06 72 ASN A CA 1
ATOM 544 C C . ASN A 1 72 ? -2.611 -14.389 4.937 1.00 92.06 72 ASN A C 1
ATOM 546 O O . ASN A 1 72 ? -2.198 -15.484 5.317 1.00 92.06 72 ASN A O 1
ATOM 550 N N . SER A 1 73 ? -2.355 -13.905 3.727 1.00 89.50 73 SER A N 1
ATOM 551 C CA . SER A 1 73 ? -1.663 -14.646 2.671 1.00 89.50 73 SER A CA 1
ATOM 552 C C . SER A 1 73 ? -0.137 -14.721 2.817 1.00 89.50 73 SER A C 1
ATOM 554 O O . SER A 1 73 ? 0.518 -15.292 1.944 1.00 89.50 73 SER A O 1
ATOM 556 N N . ARG A 1 74 ? 0.458 -14.105 3.847 1.00 77.44 74 ARG A N 1
ATOM 557 C CA . ARG A 1 74 ? 1.911 -13.938 3.999 1.00 77.44 74 ARG A CA 1
ATOM 558 C C . ARG A 1 74 ? 2.382 -14.274 5.418 1.00 77.44 74 ARG A C 1
ATOM 560 O O . ARG A 1 74 ? 1.656 -14.184 6.400 1.00 77.44 74 ARG A O 1
ATOM 567 N N . LEU A 1 75 ? 3.645 -14.672 5.523 1.00 62.19 75 LEU A N 1
ATOM 568 C CA . LEU A 1 75 ? 4.339 -14.816 6.800 1.00 62.19 75 LEU A CA 1
ATOM 569 C C . LEU A 1 75 ? 5.203 -13.571 6.998 1.00 62.19 75 LEU A C 1
ATOM 571 O O . LEU A 1 75 ? 5.977 -13.219 6.111 1.00 62.19 75 LEU A O 1
ATOM 575 N N . ASN A 1 76 ? 5.039 -12.905 8.141 1.00 59.69 76 ASN A N 1
ATOM 576 C CA . ASN A 1 76 ? 5.770 -11.690 8.491 1.00 59.69 76 ASN A CA 1
ATOM 577 C C . ASN A 1 76 ? 7.286 -11.947 8.491 1.00 59.69 76 ASN A C 1
ATOM 579 O O . ASN A 1 76 ? 7.797 -12.613 9.392 1.00 59.69 76 ASN A O 1
ATOM 583 N N . THR A 1 77 ? 8.021 -11.358 7.551 1.00 59.84 77 THR A N 1
ATOM 584 C CA . THR A 1 77 ? 9.469 -11.160 7.683 1.00 59.84 77 THR A CA 1
ATOM 585 C C . THR A 1 77 ? 9.707 -9.776 8.267 1.00 59.84 77 THR A C 1
ATOM 587 O O . THR A 1 77 ? 9.699 -8.777 7.558 1.00 59.84 77 THR A O 1
ATOM 590 N N . ILE A 1 78 ? 9.893 -9.692 9.586 1.00 63.62 78 ILE A N 1
ATOM 591 C CA . ILE A 1 78 ? 10.196 -8.416 10.244 1.00 63.62 78 ILE A CA 1
ATOM 592 C C . ILE A 1 78 ? 11.694 -8.144 10.094 1.00 63.62 78 ILE A C 1
ATOM 594 O O . ILE A 1 78 ? 12.496 -8.547 10.936 1.00 63.62 78 ILE A O 1
ATOM 598 N N . SER A 1 79 ? 12.074 -7.441 9.029 1.00 70.19 79 SER A N 1
ATOM 599 C CA . SER A 1 79 ? 13.363 -6.752 8.978 1.00 70.19 79 SER A CA 1
ATOM 600 C C . SER A 1 79 ? 13.175 -5.339 9.522 1.00 70.19 79 SER A C 1
ATOM 602 O O . SER A 1 79 ? 12.461 -4.525 8.938 1.00 70.19 79 SER A O 1
ATOM 604 N N . LYS A 1 80 ? 13.772 -5.041 10.680 1.00 73.75 80 LYS A N 1
ATOM 605 C CA . LYS A 1 80 ? 13.725 -3.686 11.242 1.00 73.75 80 LYS A CA 1
ATOM 606 C C . LYS A 1 80 ? 14.622 -2.774 10.408 1.00 73.75 80 LYS A C 1
ATOM 608 O O . LYS A 1 80 ? 15.836 -2.954 10.396 1.00 73.75 80 LYS A O 1
ATOM 613 N N . THR A 1 81 ? 14.031 -1.776 9.760 1.00 85.31 81 THR A N 1
ATOM 614 C CA . THR A 1 81 ? 14.756 -0.697 9.079 1.00 85.31 81 THR A CA 1
ATOM 615 C C . THR A 1 81 ? 14.290 0.656 9.617 1.00 85.31 81 THR A C 1
ATOM 617 O O . THR A 1 81 ? 13.162 0.785 10.089 1.00 85.31 81 THR A O 1
ATOM 620 N N . ASN A 1 82 ? 15.143 1.680 9.538 1.00 92.12 82 ASN A N 1
ATOM 621 C CA . ASN A 1 82 ? 14.775 3.063 9.881 1.00 92.12 82 ASN A CA 1
ATOM 622 C C . ASN A 1 82 ? 14.222 3.816 8.657 1.00 92.12 82 ASN A C 1
ATOM 624 O O . ASN A 1 82 ? 14.410 5.027 8.533 1.00 92.12 82 ASN A O 1
ATOM 628 N N . ILE A 1 83 ? 13.596 3.102 7.718 1.00 93.38 83 ILE A N 1
ATOM 629 C CA . ILE A 1 83 ? 13.047 3.675 6.489 1.00 93.38 83 ILE A CA 1
ATOM 630 C C . ILE A 1 83 ? 11.558 3.955 6.694 1.00 93.38 83 ILE A C 1
ATOM 632 O O . ILE A 1 83 ? 10.811 3.085 7.131 1.00 93.38 83 ILE A O 1
ATOM 636 N N . ILE A 1 84 ? 11.115 5.163 6.344 1.00 94.81 84 ILE A N 1
ATOM 637 C CA . ILE A 1 84 ? 9.699 5.536 6.317 1.00 94.81 84 ILE A CA 1
ATOM 638 C C . ILE A 1 84 ? 9.309 5.850 4.879 1.00 94.81 84 ILE A C 1
ATOM 640 O O . ILE A 1 84 ? 9.874 6.743 4.244 1.00 94.81 84 ILE A O 1
ATOM 644 N N . CYS A 1 85 ? 8.308 5.130 4.380 1.00 94.44 85 CYS A N 1
ATOM 645 C CA . CYS A 1 85 ? 7.727 5.388 3.074 1.00 94.44 85 CYS A CA 1
ATOM 646 C C . CYS A 1 85 ? 6.573 6.396 3.196 1.00 94.44 85 CYS A C 1
ATOM 648 O O . CYS A 1 85 ? 5.627 6.168 3.951 1.00 94.44 85 CYS A O 1
ATOM 650 N N . ILE A 1 86 ? 6.639 7.520 2.479 1.00 95.88 86 ILE A N 1
ATOM 651 C CA . ILE A 1 86 ? 5.735 8.666 2.671 1.00 95.88 86 ILE A CA 1
ATOM 652 C C . ILE A 1 86 ? 5.239 9.252 1.346 1.00 95.88 86 ILE A C 1
ATOM 654 O O . ILE A 1 86 ? 5.733 8.904 0.278 1.00 95.88 86 ILE A O 1
ATOM 658 N N . SER A 1 87 ? 4.214 10.107 1.380 1.00 93.88 87 SER A N 1
ATOM 659 C CA . SER A 1 87 ? 3.793 10.852 0.186 1.00 93.88 87 SER A CA 1
ATOM 660 C C . SER A 1 87 ? 4.785 11.973 -0.120 1.00 93.88 87 SER A C 1
ATOM 662 O O . SER A 1 87 ? 5.216 12.675 0.794 1.00 93.88 87 SER A O 1
ATOM 664 N N . SER A 1 88 ? 5.075 12.221 -1.398 1.00 92.56 88 SER A N 1
ATOM 665 C CA . SER A 1 88 ? 5.829 13.415 -1.809 1.00 92.56 88 SER A CA 1
ATOM 666 C C . SER A 1 88 ? 5.101 14.713 -1.446 1.00 92.56 88 SER A C 1
ATOM 668 O O . SER A 1 88 ? 5.734 15.721 -1.146 1.00 92.56 88 SER A O 1
ATOM 670 N N . SER A 1 89 ? 3.768 14.663 -1.380 1.00 92.69 89 SER A N 1
ATOM 671 C CA . SER A 1 89 ? 2.905 15.769 -0.953 1.00 92.69 89 SER A CA 1
ATOM 672 C C . SER A 1 89 ? 2.808 15.948 0.567 1.00 92.69 89 SER A C 1
ATOM 674 O O . SER A 1 89 ? 1.974 16.729 1.022 1.00 92.69 89 SER A O 1
ATOM 676 N N . GLU A 1 90 ? 3.555 15.178 1.362 1.00 96.44 90 GLU A N 1
ATOM 677 C CA . GLU A 1 90 ? 3.563 15.358 2.814 1.00 96.44 90 GLU A CA 1
ATOM 678 C C . GLU A 1 90 ? 4.184 16.705 3.200 1.00 96.44 90 GLU A C 1
ATOM 680 O O . GLU A 1 90 ? 5.058 17.221 2.500 1.00 96.44 90 GLU A O 1
ATOM 685 N N . LYS A 1 91 ? 3.754 17.265 4.331 1.00 97.56 91 LYS A N 1
ATOM 686 C CA . LYS A 1 91 ? 4.271 18.543 4.819 1.00 97.56 91 LYS A CA 1
ATOM 687 C C . LYS A 1 91 ? 5.754 18.466 5.202 1.00 97.56 91 LYS A C 1
ATOM 689 O O . LYS A 1 91 ? 6.217 17.511 5.832 1.00 97.56 91 LYS A O 1
ATOM 694 N N . ASP A 1 92 ? 6.496 19.522 4.880 1.00 97.44 92 ASP A N 1
ATOM 695 C CA . ASP A 1 92 ? 7.939 19.592 5.133 1.00 97.44 92 ASP A CA 1
ATOM 696 C C . ASP A 1 92 ? 8.307 19.580 6.620 1.00 97.44 92 ASP A C 1
ATOM 698 O O . ASP A 1 92 ? 9.382 19.104 6.979 1.00 97.44 92 ASP A O 1
ATOM 702 N N . ASP A 1 93 ? 7.447 20.090 7.502 1.00 98.06 93 ASP A N 1
ATOM 703 C CA . ASP A 1 93 ? 7.660 20.036 8.951 1.00 98.06 93 ASP A CA 1
ATOM 704 C C . ASP A 1 93 ? 7.638 18.590 9.464 1.00 98.06 93 ASP A C 1
ATOM 706 O O . ASP A 1 93 ? 8.497 18.209 10.262 1.00 98.06 93 ASP A O 1
ATOM 710 N N . ILE A 1 94 ? 6.733 17.757 8.939 1.00 97.75 94 ILE A N 1
ATOM 711 C CA . ILE A 1 94 ? 6.686 16.318 9.220 1.00 97.75 94 ILE A CA 1
ATOM 712 C C . ILE A 1 94 ? 7.943 15.640 8.673 1.00 97.75 94 ILE A C 1
ATOM 714 O O . ILE A 1 94 ? 8.614 14.923 9.418 1.00 97.75 94 ILE A O 1
ATOM 718 N N . LYS A 1 95 ? 8.324 15.913 7.417 1.00 97.69 95 LYS A N 1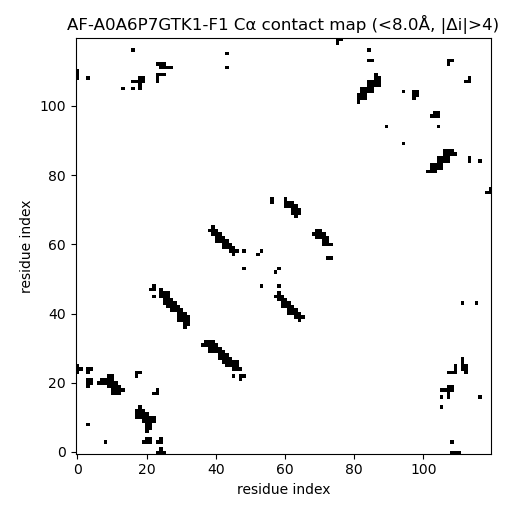
ATOM 719 C CA . LYS A 1 95 ? 9.542 15.341 6.816 1.00 97.69 95 LYS A CA 1
ATOM 720 C C . LYS A 1 95 ? 10.789 15.683 7.637 1.00 97.69 95 LYS A C 1
ATOM 722 O O . LYS A 1 95 ? 11.545 14.786 8.001 1.00 97.69 95 LYS A O 1
ATOM 727 N N . LYS A 1 96 ? 10.966 16.958 8.001 1.00 97.94 96 LYS A N 1
ATOM 728 C CA . LYS A 1 96 ? 12.084 17.438 8.833 1.00 97.94 96 LYS A CA 1
ATOM 729 C C . LYS A 1 96 ? 12.088 16.807 10.219 1.00 97.94 96 LYS A C 1
ATOM 731 O O . LYS A 1 96 ? 13.150 16.463 10.727 1.00 97.94 96 LYS A O 1
ATOM 736 N N . LYS A 1 97 ? 10.916 16.653 10.840 1.00 98.25 97 LYS A N 1
ATOM 737 C CA . LYS A 1 97 ? 10.803 16.020 12.157 1.00 98.25 97 LYS A CA 1
ATOM 738 C C . LYS A 1 97 ? 11.198 14.547 12.102 1.00 98.25 97 LYS A C 1
ATOM 740 O O . LYS A 1 97 ? 11.869 14.076 13.009 1.00 98.25 97 LYS A O 1
ATOM 745 N N . LEU A 1 98 ? 10.815 13.819 11.057 1.00 97.56 98 LEU A N 1
ATOM 746 C CA . LEU A 1 98 ? 11.203 12.416 10.907 1.00 97.56 98 LEU A CA 1
ATOM 747 C C . LEU A 1 98 ? 12.707 12.278 10.630 1.00 97.56 98 LEU A C 1
ATOM 749 O O . LEU A 1 98 ? 13.382 11.499 11.300 1.00 97.56 98 LEU A O 1
ATOM 753 N N . THR A 1 99 ? 13.265 13.070 9.713 1.00 97.31 99 THR A N 1
ATOM 754 C CA . THR A 1 99 ? 14.705 13.002 9.416 1.00 97.31 99 THR A CA 1
ATOM 755 C C . THR A 1 99 ? 15.568 13.427 10.601 1.00 97.31 99 THR A C 1
ATOM 757 O O . THR A 1 99 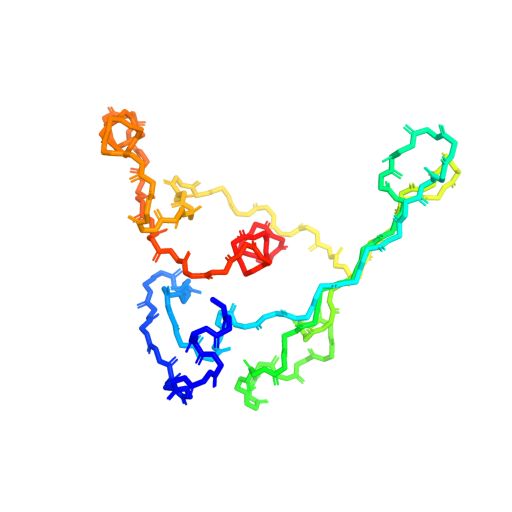? 16.592 12.796 10.856 1.00 97.31 99 THR A O 1
ATOM 760 N N . SER A 1 100 ? 15.141 14.418 11.397 1.00 97.62 100 SER A N 1
ATOM 761 C CA . SER A 1 100 ? 15.865 14.826 12.611 1.00 97.62 100 SER A CA 1
ATOM 762 C C . SER A 1 100 ? 15.901 13.751 13.702 1.00 97.62 100 SER A C 1
ATOM 764 O O . SER A 1 100 ? 16.765 13.805 14.573 1.00 97.62 100 SER A O 1
ATOM 766 N N . HIS A 1 101 ? 15.010 12.756 13.636 1.00 96.88 101 HIS A N 1
ATOM 767 C CA . HIS A 1 101 ? 14.989 11.597 14.532 1.00 96.88 101 HIS A CA 1
ATOM 768 C C . HIS A 1 101 ? 15.647 10.351 13.909 1.00 96.88 101 HIS A C 1
ATOM 770 O O . HIS A 1 101 ? 15.457 9.242 14.401 1.00 96.88 101 HIS A O 1
ATOM 776 N N . GLY A 1 102 ? 16.436 10.520 12.840 1.00 96.06 102 GLY A N 1
ATOM 777 C CA . GLY A 1 102 ? 17.260 9.455 12.260 1.00 96.06 102 GLY A CA 1
ATOM 778 C C . GLY A 1 102 ? 16.539 8.536 11.269 1.00 96.06 102 GLY A C 1
ATOM 779 O O . GLY A 1 102 ? 17.094 7.502 10.894 1.00 96.06 102 GLY A O 1
ATOM 780 N N . TYR A 1 103 ? 15.328 8.893 10.827 1.00 96.69 103 TYR A N 1
ATOM 781 C CA . TYR A 1 103 ? 14.619 8.140 9.792 1.00 96.69 103 TYR A CA 1
ATOM 782 C C . TYR A 1 103 ? 15.072 8.545 8.387 1.00 96.69 103 TYR A C 1
ATOM 784 O O . TYR A 1 103 ? 15.201 9.726 8.066 1.00 96.69 103 TYR A O 1
ATOM 792 N N . THR A 1 104 ? 15.251 7.551 7.520 1.00 95.88 104 THR A N 1
ATOM 793 C CA . THR A 1 104 ? 15.437 7.756 6.079 1.00 95.88 104 THR A CA 1
ATOM 794 C C . THR A 1 104 ? 14.071 7.794 5.410 1.00 95.88 104 THR A C 1
ATOM 796 O O . THR A 1 104 ? 13.289 6.855 5.546 1.00 95.88 104 THR A O 1
ATOM 799 N N . LEU A 1 105 ? 13.768 8.868 4.684 1.00 95.81 105 LEU A N 1
ATOM 800 C CA . LEU A 1 105 ? 12.485 9.008 3.999 1.00 95.81 105 LEU A CA 1
ATOM 801 C C . LEU A 1 105 ? 12.589 8.541 2.551 1.00 95.81 105 LEU A C 1
ATOM 803 O O . LEU A 1 105 ? 13.502 8.939 1.831 1.00 95.81 105 LEU A O 1
ATOM 807 N N . ILE A 1 106 ? 11.618 7.740 2.121 1.00 95.75 106 ILE A N 1
ATOM 808 C CA . ILE A 1 106 ? 11.406 7.410 0.713 1.00 95.75 106 ILE A CA 1
ATOM 809 C C . ILE A 1 106 ? 10.018 7.894 0.327 1.00 95.75 106 ILE A C 1
ATOM 811 O O . ILE A 1 106 ? 9.008 7.438 0.860 1.00 95.75 106 ILE A O 1
ATOM 815 N N . GLU A 1 107 ? 9.964 8.834 -0.605 1.00 95.62 107 GLU A N 1
ATOM 816 C CA . GLU A 1 107 ? 8.702 9.336 -1.129 1.00 95.62 107 GLU A CA 1
ATOM 817 C C . GLU A 1 107 ? 8.186 8.392 -2.214 1.00 95.62 107 GLU A C 1
ATOM 819 O O . GLU A 1 107 ? 8.841 8.210 -3.241 1.00 95.62 107 GLU A O 1
ATOM 824 N N . ALA A 1 108 ? 7.017 7.793 -1.983 1.00 95.50 108 ALA A N 1
ATOM 825 C CA . ALA A 1 108 ? 6.397 6.863 -2.912 1.00 95.50 108 ALA A CA 1
ATOM 826 C C . ALA A 1 108 ? 4.933 7.187 -3.215 1.00 95.50 108 ALA A C 1
ATOM 828 O O . ALA A 1 108 ? 4.115 7.547 -2.351 1.00 95.50 108 ALA A O 1
ATOM 829 N N . SER A 1 109 ? 4.585 6.971 -4.477 1.00 94.62 109 SER A N 1
ATOM 830 C CA . SER A 1 109 ? 3.238 7.098 -5.005 1.00 94.62 109 SER A CA 1
ATOM 831 C C . SER A 1 109 ? 2.336 5.945 -4.571 1.00 94.62 109 SER A C 1
ATOM 833 O O . SER A 1 109 ? 2.753 4.802 -4.442 1.00 94.62 109 SER A O 1
ATOM 835 N N . GLY A 1 110 ? 1.047 6.247 -4.385 1.00 93.75 110 GLY A N 1
ATOM 836 C CA . GLY A 1 110 ? 0.027 5.247 -4.051 1.00 93.75 110 GLY A CA 1
ATOM 837 C C . GLY A 1 110 ? -0.022 4.893 -2.563 1.00 93.75 110 GLY A C 1
ATOM 838 O O . GLY A 1 110 ? 0.992 4.649 -1.919 1.00 93.75 110 GLY A O 1
ATOM 839 N N . ALA A 1 111 ? -1.221 4.911 -1.979 1.00 92.31 111 ALA A N 1
ATOM 840 C CA . ALA A 1 111 ? -1.414 4.527 -0.579 1.00 92.31 111 ALA A CA 1
ATOM 841 C C . ALA A 1 111 ? -1.290 3.007 -0.394 1.00 92.31 111 ALA A C 1
ATOM 843 O O . ALA A 1 111 ? -0.573 2.556 0.492 1.00 92.31 111 ALA A O 1
ATOM 844 N N . GLY A 1 112 ? -1.912 2.228 -1.286 1.00 93.31 112 GLY A N 1
ATOM 845 C CA . GLY A 1 112 ? -1.827 0.766 -1.274 1.00 93.31 112 GLY A CA 1
ATOM 846 C C . GLY A 1 112 ? -0.396 0.247 -1.386 1.00 93.31 112 GLY A C 1
ATOM 847 O O . GLY A 1 112 ? -0.006 -0.640 -0.635 1.00 93.31 112 GLY A O 1
ATOM 848 N N . TYR A 1 113 ? 0.410 0.852 -2.262 1.00 94.00 113 TYR A N 1
ATOM 849 C CA . TYR A 1 113 ? 1.817 0.484 -2.407 1.00 94.00 113 TYR A CA 1
ATOM 850 C C . TYR A 1 113 ? 2.632 0.777 -1.137 1.00 94.00 113 TYR A C 1
ATOM 852 O O . TYR A 1 113 ? 3.356 -0.096 -0.675 1.00 94.00 113 TYR A O 1
ATOM 860 N N . LYS A 1 114 ? 2.440 1.939 -0.496 1.00 94.38 114 LYS A N 1
ATOM 861 C CA . LYS A 1 114 ? 3.086 2.249 0.796 1.00 94.38 114 LYS A CA 1
ATOM 862 C C . LYS A 1 114 ? 2.702 1.291 1.926 1.00 94.38 114 LYS A C 1
ATOM 864 O O . LYS A 1 114 ? 3.506 1.033 2.812 1.00 94.38 114 LYS A O 1
ATOM 869 N N . ILE A 1 115 ? 1.479 0.760 1.917 1.00 92.56 115 ILE A N 1
ATOM 870 C CA . ILE A 1 115 ? 1.074 -0.287 2.867 1.00 92.56 115 ILE A CA 1
ATOM 871 C C . ILE A 1 115 ? 1.810 -1.595 2.548 1.00 92.56 115 ILE A C 1
ATOM 873 O O . ILE A 1 115 ? 2.313 -2.254 3.453 1.00 92.56 115 ILE A O 1
ATOM 877 N N . LEU A 1 116 ? 1.929 -1.955 1.266 1.00 90.38 116 LEU A N 1
ATOM 878 C CA . LEU A 1 116 ? 2.646 -3.162 0.849 1.00 90.38 116 LEU A CA 1
ATOM 879 C C . LEU A 1 116 ? 4.126 -3.151 1.223 1.00 90.38 116 LEU A C 1
ATOM 881 O O . LEU A 1 116 ? 4.622 -4.203 1.599 1.00 90.38 116 LEU A O 1
ATOM 885 N N . THR A 1 117 ? 4.808 -2.002 1.187 1.00 89.38 117 THR A N 1
ATOM 886 C CA . THR A 1 117 ? 6.223 -1.901 1.607 1.00 89.38 117 THR A CA 1
ATOM 887 C C . THR A 1 117 ? 6.444 -2.181 3.097 1.00 89.38 117 THR A C 1
ATOM 889 O O . THR A 1 117 ? 7.582 -2.249 3.539 1.00 89.38 117 THR A O 1
ATOM 892 N N . VAL A 1 118 ? 5.371 -2.268 3.893 1.00 88.25 118 VAL A N 1
ATOM 893 C CA . VAL A 1 118 ? 5.420 -2.698 5.301 1.00 88.25 118 VAL A CA 1
ATOM 894 C C . VAL A 1 118 ? 5.112 -4.194 5.437 1.00 88.25 118 VAL A C 1
ATOM 896 O O . VAL A 1 118 ? 5.566 -4.831 6.382 1.00 88.25 118 VAL A O 1
ATOM 899 N N . ILE A 1 119 ? 4.315 -4.749 4.518 1.00 87.00 119 ILE A N 1
ATOM 900 C CA . ILE A 1 119 ? 3.889 -6.156 4.537 1.00 87.00 119 ILE A CA 1
ATOM 901 C C . ILE A 1 119 ? 4.958 -7.084 3.935 1.00 87.00 119 ILE A C 1
ATOM 903 O O . ILE A 1 119 ? 5.100 -8.217 4.397 1.00 87.00 119 ILE A O 1
ATOM 907 N N . LEU A 1 120 ? 5.645 -6.630 2.882 1.00 80.44 120 LEU A N 1
ATOM 908 C CA . LEU A 1 120 ? 6.656 -7.369 2.115 1.00 80.44 120 LEU A CA 1
ATOM 909 C C . LEU A 1 120 ? 8.064 -6.914 2.498 1.00 80.44 120 LEU A C 1
ATOM 911 O O . LEU A 1 120 ? 8.925 -7.806 2.657 1.00 80.44 120 LEU A O 1
#

Organism: NCBI:txid50390

Foldseek 3Di:
DVVQVVVQDPADDDPNAGAGHLQQDWDKDWDADPVPRHTFKIKIARPDDDPVQPDVLLGIKMWGHDPVDTDISDDDPDDDDLEQEAAPPDDPVVVVVSVVVPHHYRHHDHPSSSVVVRRD

Nearest PDB structures (foldseek):
  6x25-assembly1_A  TM=7.928E-01  e=4.534E-07  Bos taurus
  7kio-assembly1_A  TM=7.696E-01  e=7.560E-07  Bos taurus
  6wry-assembly1_A  TM=8.093E-01  e=2.714E-06  Bos taurus
  6wrr-assembly1_A  TM=7.971E-01  e=2.102E-06  Bos taurus
  7kir-assembly1_A  TM=7.609E-01  e=1.628E-06  Bos taurus

pLDDT: mean 90.48, std 9.74, range [59.53, 98.25]

Secondary structure (DSSP, 8-state):
-HHHHHH-----EETTEE-SSGGG--EEEEEE-TTT--EEEEEEE-S---GGG--HHHHEEEEEE-SS-EEESS--------EEEE-TTS-HHHHHHHHHTTPEEEE-S-HHHHHHHHH-

Radius of gyration: 15.8 Å; Cα contacts (8 Å, |Δi|>4): 196; chains: 1; bounding box: 40×36×34 Å

Solvent-accessible surface area (backbone atoms only — not comparable to full-atom values): 6990 Å² total; per-residue (Å²): 58,71,65,25,56,74,67,62,43,78,55,51,68,56,95,94,41,54,31,33,19,32,62,15,29,57,49,78,49,77,44,57,42,88,87,80,67,46,74,32,34,41,37,42,33,42,86,51,65,56,83,92,58,66,45,72,66,69,32,46,42,39,39,37,49,50,100,93,44,77,53,56,64,72,78,84,69,87,76,90,68,60,66,44,72,38,56,75,85,54,58,65,70,60,52,51,56,44,44,75,70,68,35,46,79,43,53,27,38,29,71,63,35,51,53,44,72,73,66,103

InterPro domains:
  IPR000760 Inositol monophosphatase-like [PF00459] (2-101)
  IPR050725 CysQ/Inositol Monophosphatase [PTHR43028] (8-119)

Sequence (120 aa):
CTAEYVHGGPGESTNNIHKNGLKCVTILIGAFNRTTGEPVMGVINRPFLDPEDFQHSQQCVWGVSLPDLKCNSRLNTISKTNIICISSSEKDDIKKKLTSHGYTLIEASGAGYKILTVIL

Mean predicted aligned error: 4.74 Å